Protein AF-A0A5K1B3V1-F1 (afdb_monomer_lite)

Organism: NCBI:txid210225

Radius of gyration: 14.33 Å; chains: 1; bounding box: 33×23×40 Å

Sequence (100 aa):
KLVEAGKDIESVYWELVIKDIQDACELFYPIYDQTNAADGYVSVEVSPKLAHETDGTVEAAKWLHKLVDRRNVYIKIPATADCIPSIKEVISLGISVNVT

Structure (mmCIF, N/CA/C/O backbone):
data_AF-A0A5K1B3V1-F1
#
_entry.id   AF-A0A5K1B3V1-F1
#
loop_
_atom_site.group_PDB
_atom_site.id
_atom_site.type_symbol
_atom_site.label_atom_id
_atom_site.label_alt_id
_atom_site.label_comp_id
_atom_site.label_asym_id
_atom_site.label_entity_id
_atom_site.label_seq_id
_atom_site.pdbx_PDB_ins_code
_atom_site.Cartn_x
_atom_site.Cartn_y
_atom_site.Cartn_z
_atom_site.occupancy
_atom_site.B_iso_or_equiv
_atom_site.auth_seq_id
_atom_site.auth_comp_id
_atom_site.auth_asym_id
_atom_site.auth_atom_id
_atom_site.pdbx_PDB_model_num
ATOM 1 N N . LYS A 1 1 ? -4.277 2.942 26.394 1.00 55.59 1 LYS A N 1
ATOM 2 C CA . LYS A 1 1 ? -3.051 3.465 25.739 1.00 55.59 1 LYS A CA 1
ATOM 3 C C . LYS A 1 1 ? -2.212 2.281 25.275 1.00 55.59 1 LYS A C 1
ATOM 5 O O . LYS A 1 1 ? -2.060 1.354 26.054 1.00 55.59 1 LYS A O 1
ATOM 10 N N . LEU A 1 2 ? -1.679 2.286 24.049 1.00 59.84 2 LEU A N 1
ATOM 11 C CA . LEU A 1 2 ? -0.940 1.133 23.495 1.00 59.84 2 LEU A CA 1
ATOM 12 C C . LEU A 1 2 ? 0.339 0.785 24.284 1.00 59.84 2 LEU A C 1
ATOM 14 O O . LEU A 1 2 ? 0.679 -0.384 24.412 1.00 59.84 2 LEU A O 1
ATOM 18 N N . VAL A 1 3 ? 0.974 1.781 24.910 1.00 59.59 3 VAL A N 1
ATOM 19 C CA . VAL A 1 3 ? 2.164 1.616 25.772 1.00 59.59 3 VAL A CA 1
ATOM 20 C C . VAL A 1 3 ? 1.879 0.797 27.045 1.00 59.59 3 VAL A C 1
ATOM 22 O O . VAL A 1 3 ? 2.778 0.174 27.593 1.00 59.59 3 VAL A O 1
ATOM 25 N N . GLU A 1 4 ? 0.629 0.749 27.512 1.00 65.94 4 GLU A N 1
ATOM 26 C CA . GLU A 1 4 ? 0.248 0.043 28.749 1.00 65.94 4 GLU A CA 1
ATOM 27 C C . GLU A 1 4 ? -0.073 -1.447 28.513 1.00 65.94 4 GLU A C 1
ATOM 29 O O . GLU A 1 4 ? -0.289 -2.186 29.468 1.00 65.94 4 GLU A O 1
ATOM 34 N N . ALA A 1 5 ? -0.099 -1.903 27.254 1.00 68.81 5 ALA A N 1
ATOM 35 C CA . ALA A 1 5 ? -0.575 -3.238 26.877 1.00 68.81 5 ALA A CA 1
ATOM 36 C C . ALA A 1 5 ? 0.520 -4.323 26.807 1.00 68.81 5 ALA A C 1
ATOM 38 O O . ALA A 1 5 ? 0.215 -5.458 26.450 1.00 68.81 5 ALA A O 1
ATOM 39 N N . GLY A 1 6 ? 1.785 -3.998 27.103 1.00 76.38 6 GLY A N 1
ATOM 40 C CA . GLY A 1 6 ? 2.898 -4.962 27.069 1.00 76.38 6 GLY A CA 1
ATOM 41 C C . GLY A 1 6 ? 3.249 -5.507 25.676 1.00 76.38 6 GLY A C 1
ATOM 42 O O . GLY A 1 6 ? 3.956 -6.507 25.580 1.00 76.38 6 GLY A O 1
ATOM 43 N N . LYS A 1 7 ? 2.753 -4.876 24.605 1.00 80.81 7 LYS A N 1
ATOM 44 C CA . LYS A 1 7 ? 3.082 -5.218 23.213 1.00 80.81 7 LYS A CA 1
ATOM 45 C C . LYS A 1 7 ? 4.484 -4.729 22.850 1.00 80.81 7 LYS A C 1
ATOM 47 O O . LYS A 1 7 ? 4.955 -3.731 23.399 1.00 80.81 7 LYS A O 1
ATOM 52 N N . ASP A 1 8 ? 5.137 -5.412 21.913 1.00 88.12 8 ASP A N 1
ATOM 53 C CA . ASP A 1 8 ? 6.399 -4.938 21.351 1.00 88.12 8 ASP A CA 1
ATOM 54 C C . ASP A 1 8 ? 6.190 -3.671 20.495 1.00 88.12 8 ASP A C 1
ATOM 56 O O . ASP A 1 8 ? 5.082 -3.359 20.049 1.00 88.12 8 ASP A O 1
ATOM 60 N N . ILE A 1 9 ? 7.274 -2.919 20.295 1.00 90.25 9 ILE A N 1
ATOM 61 C CA . ILE A 1 9 ? 7.249 -1.607 19.633 1.00 90.25 9 ILE A CA 1
ATOM 62 C C . ILE A 1 9 ? 6.758 -1.712 18.185 1.00 90.25 9 ILE A C 1
ATOM 64 O O . ILE A 1 9 ? 6.036 -0.827 17.727 1.00 90.25 9 ILE A O 1
ATOM 68 N N . GLU A 1 10 ? 7.137 -2.769 17.466 1.00 88.25 10 GLU A N 1
ATOM 69 C CA . GLU A 1 10 ? 6.790 -2.938 16.055 1.00 88.25 10 GLU A CA 1
ATOM 70 C C . GLU A 1 10 ? 5.300 -3.245 15.892 1.00 88.25 10 GLU A C 1
ATOM 72 O O . GLU A 1 10 ? 4.633 -2.625 15.063 1.00 88.25 10 GLU A O 1
ATOM 77 N N . SER A 1 11 ? 4.744 -4.097 16.754 1.00 88.25 11 SER A N 1
ATOM 78 C CA . SER A 1 11 ? 3.300 -4.343 16.803 1.00 88.25 11 SER A CA 1
ATOM 79 C C . SER A 1 11 ? 2.508 -3.062 17.087 1.00 88.25 11 SER A C 1
ATOM 81 O O . SER A 1 11 ? 1.516 -2.783 16.416 1.00 88.25 11 SER A O 1
ATOM 83 N N . VAL A 1 12 ? 2.955 -2.244 18.049 1.00 91.56 12 VAL A N 1
ATOM 84 C CA . VAL A 1 12 ? 2.300 -0.959 18.365 1.00 91.56 12 VAL A CA 1
ATOM 85 C C . VAL A 1 12 ? 2.386 0.019 17.194 1.00 91.56 12 VAL A C 1
ATOM 87 O O . VAL A 1 12 ? 1.405 0.700 16.897 1.00 91.56 12 VAL A O 1
ATOM 90 N N . TYR A 1 13 ? 3.538 0.086 16.525 1.00 92.19 13 TYR A N 1
ATOM 91 C CA . TYR A 1 13 ? 3.722 0.914 15.337 1.00 92.19 13 TYR A CA 1
ATOM 92 C C . TYR A 1 13 ? 2.740 0.523 14.230 1.00 92.19 13 TYR A C 1
ATOM 94 O O . TYR A 1 13 ? 2.018 1.384 13.730 1.00 92.19 13 TYR A O 1
ATOM 102 N N . TRP A 1 14 ? 2.657 -0.766 13.889 1.00 92.88 14 TRP A N 1
ATOM 103 C CA . TRP A 1 14 ? 1.761 -1.225 12.830 1.00 92.88 14 TRP A CA 1
ATOM 104 C C . TRP A 1 14 ? 0.289 -1.046 13.188 1.00 92.88 14 TRP A C 1
ATOM 106 O O . TRP A 1 14 ? -0.486 -0.640 12.330 1.00 92.88 14 TRP A O 1
ATOM 116 N N . GLU A 1 15 ? -0.110 -1.260 14.443 1.00 93.19 15 GLU A N 1
ATOM 117 C CA . GLU A 1 15 ? -1.486 -0.979 14.873 1.00 93.19 15 GLU A CA 1
ATOM 118 C C . GLU A 1 15 ? -1.870 0.490 14.667 1.00 93.19 15 GLU A C 1
ATOM 120 O O . GLU A 1 15 ? -2.973 0.770 14.198 1.00 93.19 15 GLU A O 1
ATOM 125 N N . LEU A 1 16 ? -0.961 1.422 14.971 1.00 95.44 16 LEU A N 1
ATOM 126 C CA . LEU A 1 16 ? -1.184 2.850 14.744 1.00 95.44 16 LEU A CA 1
ATOM 127 C C . LEU A 1 16 ?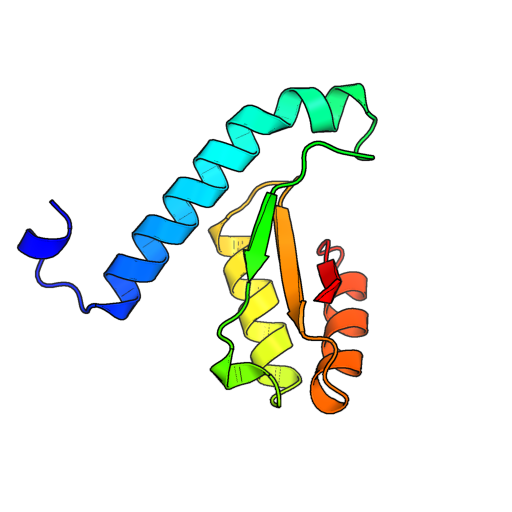 -1.246 3.186 13.254 1.00 95.44 16 LEU A C 1
ATOM 129 O O . LEU A 1 16 ? -2.214 3.793 12.809 1.00 95.44 16 LEU A O 1
ATOM 133 N N . VAL A 1 17 ? -0.255 2.742 12.477 1.00 96.75 17 VAL A N 1
ATOM 134 C CA . VAL A 1 17 ? -0.199 3.015 11.034 1.00 96.75 17 VAL A CA 1
ATOM 135 C C . VAL A 1 17 ? -1.440 2.480 10.329 1.00 96.75 17 VAL A C 1
ATOM 137 O O . VAL A 1 17 ? -2.059 3.197 9.551 1.00 96.75 17 VAL A O 1
ATOM 140 N N . ILE A 1 18 ? -1.847 1.243 10.612 1.00 97.56 18 ILE A N 1
ATOM 141 C CA . ILE A 1 18 ? -3.022 0.644 9.971 1.00 97.56 18 ILE A CA 1
ATOM 142 C C . ILE A 1 18 ? -4.294 1.401 10.343 1.00 97.56 18 ILE A C 1
ATOM 144 O O . ILE A 1 18 ? -5.102 1.678 9.459 1.00 97.56 18 ILE A O 1
ATOM 148 N N . LYS A 1 19 ? -4.460 1.769 11.621 1.00 97.94 19 LYS A N 1
ATOM 149 C CA . LYS A 1 19 ? -5.603 2.565 12.084 1.00 97.94 19 LYS A CA 1
ATOM 150 C C . LYS A 1 19 ? -5.687 3.896 11.332 1.00 97.94 19 LYS A C 1
ATOM 152 O O . LYS A 1 19 ? -6.753 4.226 10.819 1.00 97.94 19 LYS A O 1
ATOM 157 N N . ASP A 1 20 ? -4.572 4.614 11.223 1.00 98.62 20 ASP A N 1
ATOM 158 C CA . ASP A 1 20 ? -4.515 5.914 10.549 1.00 98.62 20 ASP A CA 1
ATOM 159 C C . ASP A 1 20 ? -4.825 5.787 9.051 1.00 98.62 20 ASP A C 1
ATOM 161 O O . ASP A 1 20 ? -5.586 6.580 8.497 1.00 98.62 20 ASP A O 1
ATOM 165 N N . ILE A 1 21 ? -4.288 4.756 8.393 1.00 98.69 21 ILE A N 1
ATOM 166 C CA . ILE A 1 21 ? -4.543 4.496 6.972 1.00 98.69 21 ILE A CA 1
ATOM 167 C C . ILE A 1 21 ? -6.004 4.103 6.741 1.00 98.69 21 ILE A C 1
ATOM 169 O O . ILE A 1 21 ? -6.611 4.582 5.789 1.00 98.69 21 ILE A O 1
ATOM 173 N N . GLN A 1 22 ? -6.597 3.279 7.607 1.00 98.75 22 GLN A N 1
ATOM 174 C CA . GLN A 1 22 ? -8.015 2.920 7.520 1.00 98.75 22 GLN A CA 1
ATOM 175 C C . GLN A 1 22 ? -8.926 4.138 7.681 1.00 98.75 22 GLN A C 1
ATOM 177 O O . GLN A 1 22 ? -9.853 4.307 6.887 1.00 98.75 22 GLN A O 1
ATOM 182 N N . ASP A 1 23 ? -8.651 4.990 8.670 1.00 98.81 23 ASP A N 1
ATOM 183 C CA . ASP A 1 23 ? -9.430 6.203 8.922 1.00 98.81 23 ASP A CA 1
ATOM 184 C C . ASP A 1 23 ? -9.288 7.207 7.766 1.00 98.81 23 ASP A C 1
ATOM 186 O O . ASP A 1 23 ? -10.272 7.806 7.330 1.00 98.81 23 ASP A O 1
A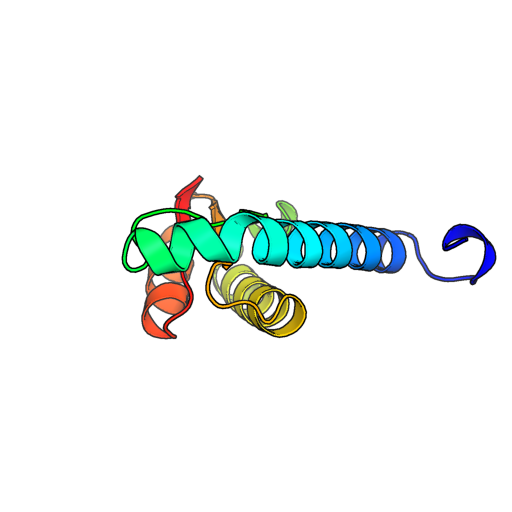TOM 190 N N . ALA A 1 24 ? -8.081 7.359 7.215 1.00 98.81 24 ALA A N 1
ATOM 191 C CA . ALA A 1 24 ? -7.846 8.202 6.049 1.00 98.81 24 ALA A CA 1
ATOM 192 C C . ALA A 1 24 ? -8.532 7.640 4.793 1.00 98.81 24 ALA A C 1
ATOM 194 O O . ALA A 1 24 ? -9.171 8.392 4.060 1.00 98.81 24 ALA A O 1
ATOM 195 N N . CYS A 1 25 ? -8.453 6.327 4.551 1.00 98.81 25 CYS A N 1
ATOM 196 C CA . CYS A 1 25 ? -9.159 5.680 3.446 1.00 98.81 25 CYS A CA 1
ATOM 197 C C . CYS A 1 25 ? -10.666 5.941 3.526 1.00 98.81 25 CYS A C 1
ATOM 199 O O . CYS A 1 25 ? -11.265 6.275 2.509 1.00 98.81 25 CYS A O 1
ATOM 201 N N . GLU A 1 26 ? -11.266 5.845 4.716 1.00 98.75 26 GLU A N 1
ATOM 202 C CA . GLU A 1 26 ? -12.682 6.165 4.928 1.00 98.75 26 GLU A CA 1
ATOM 203 C C . GLU A 1 26 ? -12.982 7.634 4.593 1.00 98.75 26 GLU A C 1
ATOM 205 O O . GLU A 1 26 ? -13.919 7.932 3.854 1.00 98.75 26 GLU A O 1
ATOM 210 N N . LEU A 1 27 ? -12.141 8.559 5.068 1.00 98.75 27 LEU A N 1
ATOM 211 C CA . LEU A 1 27 ? -12.298 9.991 4.813 1.00 98.75 27 LEU A CA 1
ATOM 212 C C . LEU A 1 27 ? -12.236 10.341 3.316 1.00 98.75 27 LEU A C 1
ATOM 214 O O . LEU A 1 27 ? -12.981 11.206 2.855 1.00 98.75 27 LEU A O 1
ATOM 218 N N . PHE A 1 28 ? -11.355 9.682 2.558 1.00 98.75 28 PHE A N 1
ATOM 219 C CA . PHE A 1 28 ? -11.161 9.927 1.126 1.00 98.75 28 PHE A CA 1
ATOM 220 C C . PHE A 1 28 ? -12.057 9.074 0.216 1.00 98.75 28 PHE A C 1
ATOM 222 O O . PHE A 1 28 ? -12.123 9.332 -0.989 1.00 98.75 28 PHE A O 1
ATOM 229 N N . TYR A 1 29 ? -12.801 8.111 0.768 1.00 98.50 29 TYR A N 1
ATOM 230 C CA . TYR A 1 29 ? -13.671 7.218 0.001 1.00 98.50 29 TYR A CA 1
ATOM 231 C C . TYR A 1 29 ? -14.712 7.952 -0.873 1.00 98.50 29 TYR A C 1
ATOM 233 O O . TYR A 1 29 ? -14.898 7.558 -2.025 1.00 98.50 29 TYR A O 1
ATOM 241 N N . PRO A 1 30 ? -15.334 9.072 -0.436 1.00 98.69 30 PRO A N 1
ATOM 242 C CA . PRO A 1 30 ? -16.238 9.833 -1.300 1.00 98.69 30 PRO A CA 1
ATOM 243 C C . PRO A 1 30 ? -15.567 10.375 -2.569 1.00 98.69 30 PRO A C 1
ATOM 245 O O . PRO A 1 30 ? -16.200 10.409 -3.622 1.00 98.69 30 PRO A O 1
ATOM 248 N N . ILE A 1 31 ? -14.294 10.781 -2.493 1.00 98.75 31 ILE A N 1
ATOM 249 C CA . ILE A 1 31 ? -13.531 11.248 -3.662 1.00 98.75 31 ILE A CA 1
ATOM 250 C C . ILE A 1 31 ? -13.222 10.062 -4.578 1.00 98.75 31 ILE A C 1
ATOM 252 O O . ILE A 1 31 ? -13.380 10.175 -5.794 1.00 98.75 31 ILE A O 1
ATOM 256 N N . TYR A 1 32 ? -12.855 8.916 -4.004 1.00 98.69 32 TYR A N 1
ATOM 257 C CA . TYR A 1 32 ? -12.636 7.685 -4.759 1.00 98.69 32 TYR A CA 1
ATOM 258 C C . TYR A 1 32 ? -13.871 7.279 -5.569 1.00 98.69 32 TYR A C 1
ATOM 260 O O . TYR A 1 32 ? -13.764 7.045 -6.772 1.00 98.69 32 TYR A O 1
ATOM 268 N N . ASP A 1 33 ? -15.058 7.296 -4.961 1.00 98.25 33 ASP A N 1
ATOM 269 C CA . ASP A 1 33 ? -16.303 6.972 -5.663 1.00 98.25 33 ASP A CA 1
ATOM 270 C C . ASP A 1 33 ? -16.676 8.034 -6.716 1.00 98.25 33 ASP A C 1
ATOM 272 O O . ASP A 1 33 ? -16.977 7.695 -7.860 1.00 98.25 33 ASP A O 1
ATOM 276 N N . GLN A 1 34 ? -16.618 9.329 -6.376 1.00 98.56 34 GLN A N 1
ATOM 277 C CA . GLN A 1 34 ? -17.003 10.422 -7.290 1.00 98.56 34 GLN A CA 1
ATOM 278 C C . GLN A 1 34 ? -16.105 10.526 -8.524 1.00 98.56 34 GLN A C 1
ATOM 280 O O . GLN A 1 34 ? -16.554 10.951 -9.589 1.00 98.56 34 GLN A O 1
ATOM 285 N N . THR A 1 35 ? -14.836 10.149 -8.382 1.00 98.50 35 THR A N 1
ATOM 286 C CA . THR A 1 35 ? -13.850 10.201 -9.464 1.00 98.50 35 THR A CA 1
ATOM 287 C C . THR A 1 35 ? -13.747 8.889 -10.240 1.00 98.50 35 THR A C 1
ATOM 289 O O . THR A 1 35 ? -12.877 8.769 -11.099 1.00 98.50 35 THR A O 1
ATOM 292 N N . ASN A 1 36 ? -14.625 7.911 -9.976 1.00 97.81 36 ASN A N 1
ATOM 293 C CA . ASN A 1 36 ? -14.543 6.559 -10.536 1.00 97.81 36 ASN A CA 1
ATOM 294 C C . ASN A 1 36 ? -13.146 5.940 -10.348 1.00 97.81 36 ASN A C 1
ATOM 296 O O . ASN A 1 36 ? -12.540 5.447 -11.299 1.00 97.81 36 ASN A O 1
ATOM 300 N N . ALA A 1 37 ? -12.642 5.984 -9.113 1.00 97.81 37 ALA A N 1
ATOM 301 C CA . ALA A 1 37 ? -11.344 5.458 -8.698 1.00 97.81 37 ALA A CA 1
ATOM 302 C C . ALA A 1 37 ? -10.122 6.124 -9.363 1.00 97.81 37 ALA A C 1
ATOM 304 O O . ALA A 1 37 ? -9.050 5.516 -9.409 1.00 97.81 37 ALA A O 1
ATOM 305 N N . ALA A 1 38 ? -10.253 7.356 -9.870 1.00 98.00 38 ALA A N 1
ATOM 306 C CA . ALA A 1 38 ? -9.114 8.122 -10.380 1.00 98.00 38 ALA A CA 1
ATOM 307 C C . ALA A 1 38 ? -8.312 8.817 -9.261 1.00 98.00 38 ALA A C 1
ATOM 309 O O . ALA A 1 38 ? -7.105 8.993 -9.406 1.00 98.00 38 ALA A O 1
ATOM 310 N N . ASP A 1 39 ? -8.960 9.182 -8.151 1.00 98.38 39 ASP A N 1
ATOM 311 C CA . ASP A 1 39 ? -8.346 9.837 -6.986 1.00 98.38 39 ASP A CA 1
ATOM 312 C C . ASP A 1 39 ? -8.923 9.264 -5.670 1.00 98.38 39 ASP A C 1
ATOM 314 O O . ASP A 1 39 ? -9.618 8.252 -5.683 1.00 98.38 39 ASP A O 1
ATOM 318 N N . GLY A 1 40 ? -8.626 9.872 -4.520 1.00 98.44 40 GLY A N 1
ATOM 319 C CA . GLY A 1 40 ? -9.146 9.475 -3.210 1.00 98.44 40 GLY A CA 1
ATOM 320 C C . GLY A 1 40 ? -8.413 8.287 -2.589 1.00 98.44 40 GLY A C 1
ATOM 321 O O . GLY A 1 40 ? -8.975 7.602 -1.735 1.00 98.44 40 GLY A O 1
ATOM 322 N N . TYR A 1 41 ? -7.177 8.027 -3.019 1.00 98.75 41 TYR A N 1
ATOM 323 C CA . TYR A 1 41 ? -6.355 6.955 -2.469 1.00 98.75 41 TYR A CA 1
ATOM 324 C C . TYR A 1 41 ? -5.503 7.407 -1.285 1.00 98.75 41 TYR A C 1
ATOM 326 O O . TYR A 1 41 ? -5.075 8.556 -1.200 1.00 98.75 41 TYR A O 1
ATOM 334 N N . VAL A 1 42 ? -5.152 6.450 -0.428 1.00 98.81 42 VAL A N 1
ATOM 335 C CA . VAL A 1 42 ? -4.180 6.627 0.657 1.00 98.81 42 VAL A CA 1
ATOM 336 C C . VAL A 1 42 ? -3.091 5.572 0.524 1.00 98.81 42 VAL A C 1
ATOM 338 O O . VAL A 1 42 ? -3.377 4.407 0.273 1.00 98.81 42 VAL A O 1
ATOM 341 N N . SER A 1 43 ? -1.825 5.971 0.656 1.00 98.69 43 SER A N 1
ATOM 342 C CA . SER A 1 43 ? -0.687 5.055 0.511 1.00 98.69 43 SER A CA 1
ATOM 343 C C . SER A 1 43 ? -0.111 4.637 1.860 1.00 98.69 43 SER A C 1
ATOM 345 O O . SER A 1 43 ? 0.120 5.489 2.714 1.00 98.69 43 SER A O 1
ATOM 347 N N . VAL A 1 44 ? 0.221 3.355 2.000 1.00 98.44 44 VAL A N 1
ATOM 348 C CA . VAL A 1 44 ? 1.043 2.815 3.093 1.00 98.44 44 VAL A CA 1
ATOM 349 C C . VAL A 1 44 ? 2.246 2.089 2.507 1.00 98.44 44 VAL A C 1
ATOM 351 O O . VAL A 1 44 ? 2.111 1.361 1.528 1.00 98.44 44 VAL A O 1
ATOM 354 N N . GLU A 1 45 ? 3.433 2.313 3.060 1.00 97.69 45 GLU A N 1
ATOM 355 C CA . GLU A 1 45 ? 4.682 1.763 2.527 1.00 97.69 45 GLU A CA 1
ATOM 356 C C . GLU A 1 45 ? 5.061 0.447 3.201 1.00 97.69 45 GLU A C 1
ATOM 358 O O . GLU A 1 45 ? 4.860 0.270 4.405 1.00 97.69 45 GLU A O 1
ATOM 363 N N . VAL A 1 46 ? 5.623 -0.476 2.417 1.00 97.25 46 VAL A N 1
ATOM 364 C CA . VAL A 1 46 ? 6.304 -1.654 2.968 1.00 97.25 46 VAL A CA 1
ATOM 365 C C . VAL A 1 46 ? 7.510 -1.226 3.812 1.00 97.25 46 VAL A C 1
ATOM 367 O O . VAL A 1 46 ? 8.015 -0.111 3.700 1.00 97.25 46 VAL A O 1
ATOM 370 N N . SER A 1 47 ? 8.012 -2.121 4.664 1.00 95.25 47 SER A N 1
ATOM 371 C CA . SER A 1 47 ? 9.222 -1.825 5.436 1.00 95.25 47 SER A CA 1
ATOM 372 C C . SER A 1 47 ? 10.402 -1.520 4.499 1.00 95.25 47 SER A C 1
ATOM 374 O O . SER A 1 47 ? 10.702 -2.342 3.631 1.00 95.25 47 SER A O 1
ATOM 376 N N . PRO A 1 48 ? 11.148 -0.416 4.700 1.00 93.81 48 PRO A N 1
ATOM 377 C CA . PRO A 1 48 ? 12.296 -0.073 3.856 1.00 93.81 48 PRO A CA 1
ATOM 378 C C . PRO A 1 48 ? 13.431 -1.103 3.941 1.00 93.81 48 PRO A C 1
ATOM 380 O O . PRO A 1 48 ? 14.291 -1.151 3.067 1.00 93.81 48 PRO A O 1
ATOM 383 N N . LYS A 1 49 ? 13.427 -1.971 4.963 1.00 95.38 49 LYS A N 1
ATOM 384 C CA . LYS A 1 49 ? 14.364 -3.099 5.066 1.00 95.38 49 LYS A CA 1
ATOM 385 C C . LYS A 1 49 ? 14.218 -4.093 3.906 1.00 95.38 49 LYS A C 1
ATOM 387 O O . LYS A 1 49 ? 15.174 -4.789 3.604 1.00 95.38 49 LYS A O 1
ATOM 392 N N . LEU A 1 50 ? 13.052 -4.123 3.256 1.00 95.31 50 LEU A N 1
ATOM 393 C CA . LEU A 1 50 ? 12.737 -5.015 2.140 1.00 95.31 50 LEU A CA 1
ATOM 394 C C . LEU A 1 50 ? 13.074 -4.415 0.770 1.00 95.31 50 LEU A C 1
ATOM 396 O O . LEU A 1 50 ? 12.812 -5.051 -0.243 1.00 95.31 50 LEU A O 1
ATOM 400 N N . ALA A 1 51 ? 13.681 -3.223 0.708 1.00 92.88 51 ALA A N 1
ATOM 401 C CA . ALA A 1 51 ? 13.973 -2.522 -0.548 1.00 92.88 51 ALA A CA 1
ATOM 402 C C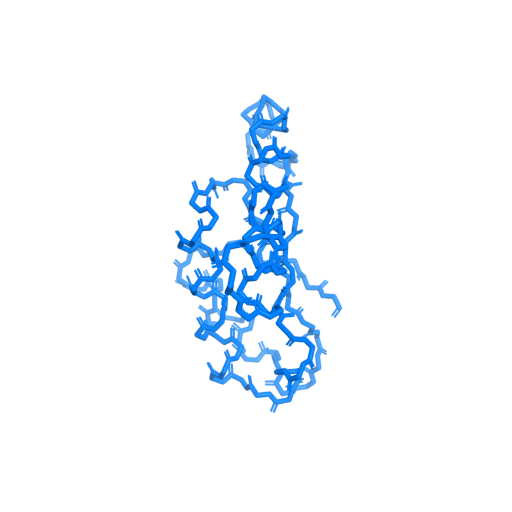 . ALA A 1 51 ? 14.917 -3.279 -1.508 1.00 92.88 51 ALA A C 1
ATOM 404 O O . ALA A 1 51 ? 15.138 -2.826 -2.626 1.00 92.88 51 ALA A O 1
ATOM 405 N N . HIS A 1 52 ? 15.475 -4.413 -1.086 1.00 93.00 52 HIS A N 1
ATOM 406 C CA . HIS A 1 52 ? 16.317 -5.296 -1.896 1.00 93.00 52 HIS A CA 1
ATOM 407 C C . HIS A 1 52 ? 15.822 -6.752 -1.892 1.00 93.00 52 HIS A C 1
ATOM 409 O O . HIS A 1 52 ? 16.543 -7.663 -2.287 1.00 93.00 52 HIS A O 1
ATOM 415 N N . GLU A 1 53 ? 14.594 -6.985 -1.424 1.00 95.62 53 GLU A N 1
ATOM 416 C CA . GLU A 1 53 ? 14.008 -8.312 -1.256 1.00 95.62 53 GLU A CA 1
ATOM 417 C C . GLU A 1 53 ? 12.684 -8.394 -2.021 1.00 95.62 53 GLU A C 1
ATOM 419 O O . GLU A 1 53 ? 11.635 -7.986 -1.518 1.00 95.62 53 GLU A O 1
ATOM 424 N N . THR A 1 54 ? 12.721 -8.932 -3.245 1.00 95.75 54 THR A N 1
ATOM 425 C CA . THR A 1 54 ? 11.541 -9.050 -4.117 1.00 95.75 54 THR A CA 1
ATOM 426 C C . THR A 1 54 ? 10.410 -9.827 -3.440 1.00 95.75 54 THR A C 1
ATOM 428 O O . THR A 1 54 ? 9.327 -9.279 -3.246 1.00 95.75 54 THR A O 1
ATOM 431 N N . ASP A 1 55 ? 10.666 -11.076 -3.039 1.00 97.62 55 ASP A N 1
ATOM 432 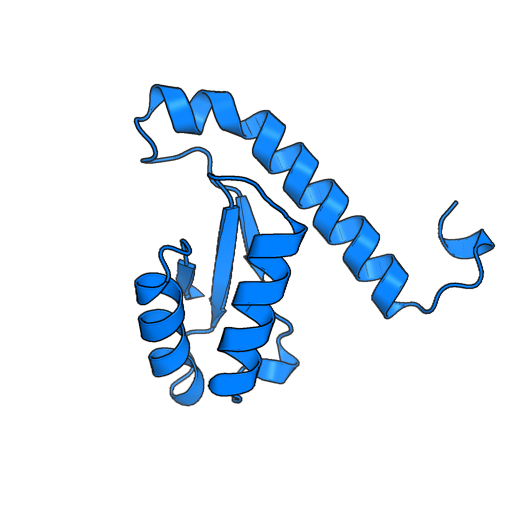C CA . ASP A 1 55 ? 9.639 -11.961 -2.474 1.00 97.62 55 ASP A CA 1
ATOM 433 C C . ASP A 1 55 ? 9.130 -11.431 -1.128 1.00 97.62 55 ASP A C 1
ATOM 435 O O . ASP A 1 55 ? 7.927 -11.414 -0.866 1.00 97.62 55 ASP A O 1
ATOM 439 N N . GLY A 1 56 ? 10.042 -10.910 -0.297 1.00 97.88 56 GLY A N 1
ATOM 440 C CA . GLY A 1 56 ? 9.692 -10.271 0.971 1.00 97.88 56 GLY A CA 1
ATOM 441 C C . GLY A 1 56 ? 8.784 -9.057 0.771 1.00 97.88 56 GLY A C 1
ATOM 442 O O . GLY A 1 56 ? 7.801 -8.892 1.493 1.00 97.88 56 GLY A O 1
ATOM 443 N N . THR A 1 57 ? 9.054 -8.243 -0.253 1.00 98.31 57 THR A N 1
ATOM 444 C CA . THR A 1 57 ? 8.208 -7.101 -0.624 1.00 98.31 57 THR A CA 1
ATOM 445 C C . THR A 1 57 ? 6.824 -7.544 -1.093 1.00 98.31 57 THR A C 1
ATOM 447 O O . THR A 1 57 ? 5.830 -6.943 -0.685 1.00 98.31 57 THR A O 1
ATOM 450 N N . VAL A 1 58 ? 6.730 -8.602 -1.906 1.00 98.56 58 VAL A N 1
ATOM 451 C CA . VAL A 1 58 ? 5.441 -9.148 -2.359 1.00 98.56 58 VAL A CA 1
ATOM 452 C C . VAL A 1 58 ? 4.599 -9.615 -1.169 1.00 98.56 58 VAL A C 1
ATOM 454 O O . VAL A 1 58 ? 3.423 -9.259 -1.067 1.00 98.56 58 VAL A O 1
ATOM 457 N N . GLU A 1 59 ? 5.184 -10.380 -0.247 1.00 98.62 59 GLU A N 1
ATOM 458 C CA . GLU A 1 59 ? 4.461 -10.880 0.926 1.00 98.62 59 GLU A CA 1
ATOM 459 C C . GLU A 1 59 ? 4.061 -9.750 1.881 1.00 98.62 59 GLU A C 1
ATOM 461 O O . GLU A 1 59 ? 2.922 -9.717 2.355 1.00 98.62 59 GLU A O 1
ATOM 466 N N . ALA A 1 60 ? 4.939 -8.765 2.096 1.00 97.94 60 ALA A N 1
ATOM 467 C CA . ALA A 1 60 ? 4.614 -7.576 2.879 1.00 97.94 60 ALA A CA 1
ATOM 468 C C . ALA A 1 60 ? 3.472 -6.767 2.246 1.00 97.94 60 ALA A C 1
ATOM 470 O O . ALA A 1 60 ? 2.572 -6.317 2.956 1.00 97.94 60 ALA A O 1
ATOM 471 N N . ALA A 1 61 ? 3.458 -6.625 0.917 1.00 98.50 61 ALA A N 1
ATOM 472 C CA . ALA A 1 61 ? 2.395 -5.932 0.199 1.00 98.50 61 ALA A CA 1
ATOM 473 C C . ALA A 1 61 ? 1.044 -6.650 0.324 1.00 98.50 61 ALA A C 1
ATOM 475 O O . ALA A 1 61 ? 0.033 -6.013 0.626 1.00 98.50 61 ALA A O 1
ATOM 476 N N . LYS A 1 62 ? 1.023 -7.981 0.163 1.00 98.69 62 LYS A N 1
ATOM 477 C CA . LYS A 1 62 ? -0.177 -8.809 0.383 1.00 98.69 62 LYS A CA 1
ATOM 478 C C . LYS A 1 62 ? -0.686 -8.673 1.818 1.00 98.69 62 LYS A C 1
ATOM 480 O O . LYS A 1 62 ? -1.889 -8.510 2.032 1.00 98.69 62 LYS A O 1
ATOM 485 N N . TRP A 1 63 ? 0.222 -8.733 2.792 1.00 98.19 63 TRP A N 1
ATOM 486 C CA . TRP A 1 63 ? -0.106 -8.609 4.209 1.00 98.19 63 TRP A CA 1
ATOM 487 C C . TRP A 1 63 ? -0.704 -7.236 4.538 1.00 98.19 63 TR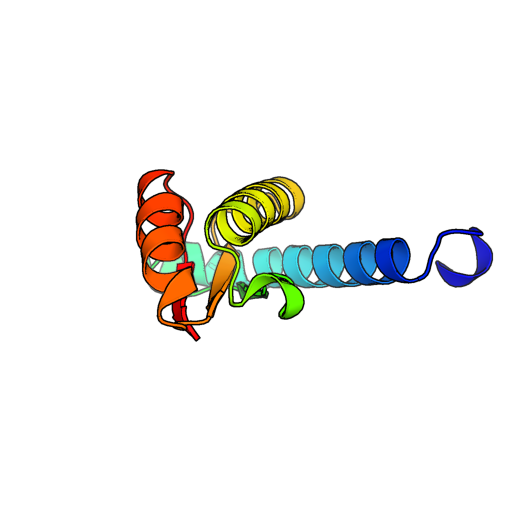P A C 1
ATOM 489 O O . TRP A 1 63 ? -1.791 -7.183 5.114 1.00 98.19 63 TRP A O 1
ATOM 499 N N . LEU A 1 64 ? -0.063 -6.142 4.109 1.00 98.12 64 LEU A N 1
ATOM 500 C CA . LEU A 1 64 ? -0.562 -4.782 4.330 1.00 98.12 64 LEU A CA 1
ATOM 501 C C . LEU A 1 64 ? -1.915 -4.552 3.665 1.00 98.12 64 LEU A C 1
ATOM 503 O O . LEU A 1 64 ? -2.833 -4.056 4.312 1.00 98.12 64 LEU A O 1
ATOM 507 N N . HIS A 1 65 ? -2.066 -4.948 2.399 1.00 98.62 65 HIS A N 1
ATOM 508 C CA . HIS A 1 65 ? -3.328 -4.785 1.679 1.00 98.62 65 HIS A CA 1
ATOM 509 C C . HIS A 1 65 ? -4.475 -5.507 2.397 1.00 98.62 65 HIS A C 1
ATOM 511 O O . HIS A 1 65 ? -5.544 -4.931 2.602 1.00 98.62 65 HIS A O 1
ATOM 517 N N . LYS A 1 66 ? -4.230 -6.744 2.852 1.00 98.31 66 LYS A N 1
ATOM 518 C CA . LYS A 1 66 ? -5.201 -7.525 3.626 1.00 98.31 66 LYS A CA 1
ATOM 519 C C . LYS A 1 66 ? -5.527 -6.889 4.977 1.00 98.31 66 LYS A C 1
ATOM 521 O O . LYS A 1 66 ? -6.667 -6.973 5.414 1.00 98.31 66 LYS A O 1
ATOM 526 N N . LEU A 1 67 ? -4.537 -6.323 5.664 1.00 97.81 67 LEU A N 1
ATOM 527 C CA . LEU A 1 67 ? -4.723 -5.766 7.001 1.00 97.81 67 LEU A CA 1
ATOM 528 C C . LEU A 1 67 ? -5.434 -4.406 6.967 1.00 97.81 67 LEU A C 1
ATOM 530 O O . LEU A 1 67 ? -6.260 -4.130 7.835 1.00 97.81 67 LEU A O 1
ATOM 534 N N . VAL A 1 68 ? -5.147 -3.578 5.957 1.00 98.38 68 VAL A N 1
ATOM 535 C CA . VAL A 1 68 ? -5.856 -2.311 5.736 1.00 98.38 68 VAL A CA 1
ATOM 536 C C . VAL A 1 68 ? -7.296 -2.567 5.294 1.00 98.38 68 VAL A C 1
ATOM 538 O O . VAL A 1 68 ? -8.201 -1.934 5.834 1.00 98.38 68 VAL A O 1
ATOM 541 N N . ASP A 1 69 ? -7.518 -3.501 4.364 1.00 98.25 69 ASP A N 1
ATOM 542 C CA . ASP A 1 69 ? -8.850 -3.914 3.893 1.00 98.25 69 ASP A CA 1
ATOM 543 C C . ASP A 1 69 ? -9.717 -2.738 3.397 1.00 98.25 69 ASP A C 1
ATOM 545 O O . ASP A 1 69 ? -10.851 -2.518 3.830 1.00 98.25 69 ASP A O 1
ATOM 549 N N . ARG A 1 70 ? -9.155 -1.906 2.511 1.00 98.44 70 ARG A N 1
ATOM 550 C CA . ARG A 1 70 ? -9.850 -0.770 1.880 1.00 98.44 70 ARG A CA 1
ATOM 551 C C . ARG A 1 70 ? -9.541 -0.720 0.391 1.00 98.44 70 ARG A C 1
ATOM 553 O O . ARG A 1 70 ? -8.396 -0.875 -0.012 1.00 98.44 70 ARG A O 1
ATOM 560 N N . ARG A 1 71 ? -10.559 -0.459 -0.434 1.00 98.00 71 ARG A N 1
ATOM 561 C CA . ARG A 1 71 ? -10.438 -0.469 -1.907 1.00 98.00 71 ARG A CA 1
ATOM 562 C C . ARG A 1 71 ? -9.581 0.668 -2.467 1.00 98.00 71 ARG A C 1
ATOM 564 O O . ARG A 1 71 ? -9.050 0.545 -3.565 1.00 98.00 71 ARG A O 1
ATOM 571 N N . ASN A 1 72 ? -9.461 1.759 -1.720 1.00 98.69 72 ASN A N 1
ATOM 572 C CA . ASN A 1 72 ? -8.685 2.942 -2.072 1.00 98.69 72 ASN A CA 1
ATOM 573 C C . ASN A 1 72 ? -7.314 2.985 -1.372 1.00 98.69 72 ASN A C 1
ATOM 575 O O . ASN A 1 72 ? -6.719 4.054 -1.247 1.00 98.69 72 ASN A O 1
ATOM 579 N N . VAL A 1 73 ? -6.783 1.841 -0.923 1.00 98.81 73 VAL A N 1
ATOM 580 C CA . VAL A 1 73 ? -5.396 1.772 -0.447 1.00 98.81 73 VAL A CA 1
ATOM 581 C C . VAL A 1 73 ? -4.433 1.561 -1.615 1.00 98.81 73 VAL A C 1
ATOM 583 O O . VAL A 1 73 ? -4.652 0.719 -2.483 1.00 98.81 73 VAL A O 1
ATOM 586 N N . TYR A 1 74 ? -3.334 2.306 -1.606 1.00 98.81 74 TYR A N 1
ATOM 587 C CA . TYR A 1 74 ? -2.129 1.987 -2.359 1.00 98.81 74 TYR A CA 1
ATOM 588 C C . TYR A 1 74 ? -1.112 1.328 -1.430 1.00 98.81 74 TYR A C 1
ATOM 590 O O . TYR A 1 74 ? -0.812 1.858 -0.358 1.00 98.81 74 TYR A O 1
ATOM 598 N N . ILE A 1 75 ? -0.507 0.227 -1.870 1.00 98.69 75 ILE A N 1
ATOM 599 C CA . ILE A 1 75 ? 0.734 -0.241 -1.255 1.00 98.69 75 ILE A CA 1
ATOM 600 C C . ILE A 1 75 ? 1.895 0.459 -1.942 1.00 98.69 75 ILE A C 1
ATOM 602 O O . ILE A 1 75 ? 2.050 0.375 -3.160 1.00 98.69 75 ILE A O 1
ATOM 606 N N . LYS A 1 76 ? 2.704 1.178 -1.170 1.00 98.50 76 LYS A N 1
ATOM 607 C CA . LYS A 1 76 ? 3.886 1.852 -1.683 1.00 98.50 76 LYS A CA 1
ATOM 608 C C . LYS A 1 76 ? 5.076 0.894 -1.686 1.00 98.50 76 LYS A C 1
ATOM 610 O O . LYS A 1 76 ? 5.377 0.281 -0.662 1.00 98.50 76 LYS A O 1
ATOM 615 N N . ILE A 1 77 ? 5.709 0.759 -2.850 1.00 98.50 77 ILE A N 1
ATOM 616 C CA . ILE A 1 77 ? 6.857 -0.123 -3.095 1.00 98.50 77 ILE A CA 1
A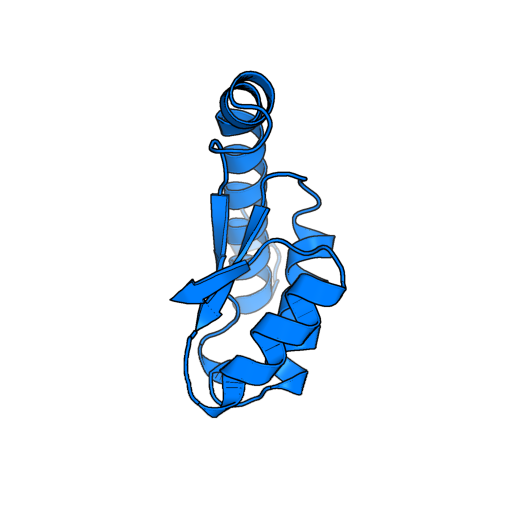TOM 617 C C . ILE A 1 77 ? 7.972 0.707 -3.745 1.00 98.50 77 ILE A C 1
ATOM 619 O O . ILE A 1 77 ? 7.703 1.388 -4.741 1.00 98.50 77 ILE A O 1
ATOM 623 N N . PRO A 1 78 ? 9.211 0.663 -3.222 1.00 97.06 78 PRO A N 1
ATOM 624 C CA . PRO A 1 78 ? 10.318 1.412 -3.800 1.00 97.06 78 PRO A CA 1
ATOM 625 C C . PRO A 1 78 ? 10.739 0.848 -5.163 1.00 97.06 78 PRO A C 1
ATOM 627 O O . PRO A 1 78 ? 10.795 -0.364 -5.369 1.00 97.06 78 PRO A O 1
ATOM 630 N N . ALA A 1 79 ? 11.095 1.730 -6.092 1.00 96.44 79 ALA A N 1
ATOM 631 C CA . ALA A 1 79 ? 11.568 1.402 -7.436 1.00 96.44 79 ALA A CA 1
ATOM 632 C C . ALA A 1 79 ? 13.067 1.061 -7.484 1.00 96.44 79 ALA A C 1
ATOM 634 O O . ALA A 1 79 ? 13.783 1.466 -8.404 1.00 96.44 79 ALA A O 1
ATOM 635 N N . THR A 1 80 ? 13.572 0.322 -6.496 1.00 96.06 80 THR A N 1
ATOM 636 C CA . THR A 1 80 ? 14.917 -0.256 -6.596 1.00 96.06 80 THR A CA 1
ATOM 637 C C . THR A 1 80 ? 14.935 -1.325 -7.689 1.00 96.06 80 THR A C 1
ATOM 639 O O . THR A 1 80 ? 13.905 -1.926 -8.007 1.00 96.06 80 THR A O 1
ATOM 642 N N . ALA A 1 81 ? 16.109 -1.599 -8.263 1.00 95.75 81 ALA A N 1
ATOM 643 C CA . ALA A 1 81 ? 16.242 -2.617 -9.307 1.00 95.75 81 ALA A CA 1
ATOM 644 C C . ALA A 1 81 ? 15.681 -3.985 -8.864 1.00 95.75 81 ALA A C 1
ATOM 646 O O . ALA A 1 81 ? 15.001 -4.652 -9.644 1.00 95.75 81 ALA A O 1
ATOM 647 N N . ASP A 1 82 ? 15.900 -4.347 -7.599 1.00 94.31 82 ASP A N 1
ATOM 648 C CA . ASP A 1 82 ? 15.469 -5.617 -7.011 1.00 94.31 82 ASP A CA 1
ATOM 649 C C . ASP A 1 82 ? 13.955 -5.658 -6.728 1.00 94.31 82 ASP A C 1
ATOM 651 O O . ASP A 1 82 ? 13.341 -6.724 -6.786 1.00 94.31 82 ASP A O 1
ATOM 655 N N . CYS A 1 83 ? 13.310 -4.518 -6.456 1.00 94.19 83 CYS A N 1
ATOM 656 C CA . CYS A 1 83 ? 11.872 -4.461 -6.171 1.00 94.19 83 CYS A CA 1
ATOM 657 C C . CYS A 1 83 ? 10.999 -4.266 -7.420 1.00 94.19 83 CYS A C 1
ATOM 659 O O . CYS A 1 83 ? 9.801 -4.545 -7.354 1.00 94.19 83 CYS A O 1
ATOM 661 N N . ILE A 1 84 ? 11.546 -3.877 -8.577 1.00 96.69 84 ILE A N 1
ATOM 662 C CA . ILE A 1 84 ? 10.765 -3.747 -9.826 1.00 96.69 84 ILE A CA 1
ATOM 663 C C . ILE A 1 84 ? 9.922 -5.000 -10.150 1.00 96.69 84 ILE A C 1
ATOM 665 O O . ILE A 1 84 ? 8.742 -4.846 -10.483 1.00 96.69 84 ILE A O 1
ATOM 669 N N . PRO A 1 85 ? 10.442 -6.241 -10.037 1.00 97.81 85 PRO A N 1
ATOM 670 C CA . PRO A 1 85 ? 9.634 -7.434 -10.279 1.00 97.81 85 PRO A CA 1
ATOM 671 C C . PRO A 1 85 ? 8.451 -7.568 -9.306 1.00 97.81 85 PRO A C 1
ATOM 673 O O . PRO A 1 85 ? 7.363 -7.958 -9.733 1.00 97.81 85 PRO A O 1
ATOM 676 N N . SER A 1 86 ? 8.625 -7.165 -8.039 1.00 97.81 86 SER A N 1
ATOM 677 C CA . SER A 1 86 ? 7.559 -7.206 -7.027 1.00 97.81 86 SER A CA 1
ATOM 678 C C . SER A 1 86 ? 6.392 -6.279 -7.376 1.00 97.81 86 SER A C 1
ATOM 680 O O . SER A 1 86 ? 5.240 -6.666 -7.207 1.00 97.81 86 SER A O 1
ATOM 682 N N . ILE A 1 87 ? 6.659 -5.101 -7.959 1.00 98.31 87 ILE A N 1
ATOM 683 C CA . ILE A 1 87 ? 5.616 -4.159 -8.402 1.00 98.31 87 ILE A CA 1
ATOM 684 C C . ILE A 1 87 ? 4.707 -4.835 -9.431 1.00 98.31 87 ILE A C 1
ATOM 686 O O . ILE A 1 87 ? 3.482 -4.795 -9.316 1.00 98.31 87 ILE A O 1
ATOM 690 N N . LYS A 1 88 ? 5.309 -5.496 -10.427 1.00 98.00 88 LYS A N 1
ATOM 691 C CA . LYS A 1 88 ? 4.567 -6.217 -11.467 1.00 98.00 88 LYS A CA 1
ATOM 692 C C . LYS A 1 88 ? 3.716 -7.337 -10.868 1.00 98.00 88 LYS A C 1
ATOM 694 O O . LYS A 1 88 ? 2.559 -7.489 -11.258 1.00 98.00 88 LYS A O 1
ATOM 699 N N . GLU A 1 89 ? 4.283 -8.118 -9.953 1.00 98.50 89 GLU A N 1
ATOM 700 C CA . GLU A 1 89 ? 3.564 -9.217 -9.310 1.00 98.50 89 GLU A CA 1
ATOM 701 C C . GLU A 1 89 ? 2.384 -8.709 -8.476 1.00 98.50 89 GLU A C 1
ATOM 703 O O . GLU A 1 89 ? 1.262 -9.172 -8.665 1.00 98.50 89 GLU A O 1
ATOM 708 N N . VAL A 1 90 ? 2.596 -7.710 -7.622 1.00 98.56 90 VAL A N 1
ATOM 709 C CA . VAL A 1 90 ? 1.551 -7.150 -6.754 1.00 98.56 90 VAL A CA 1
ATOM 710 C C . VAL A 1 90 ? 0.395 -6.568 -7.576 1.00 98.56 90 VAL A C 1
ATOM 712 O O . VAL A 1 90 ? -0.766 -6.864 -7.291 1.00 98.56 90 VAL A O 1
ATOM 715 N N . ILE A 1 91 ? 0.690 -5.850 -8.666 1.00 98.50 91 ILE A N 1
ATOM 716 C CA . ILE A 1 91 ? -0.342 -5.360 -9.597 1.00 98.50 91 ILE A CA 1
ATOM 717 C C . ILE A 1 91 ? -1.108 -6.525 -10.242 1.00 98.50 91 ILE A C 1
ATOM 719 O O . ILE A 1 91 ? -2.328 -6.454 -10.385 1.00 98.50 91 ILE A O 1
ATOM 723 N N . SER A 1 92 ? -0.429 -7.622 -10.600 1.00 98.50 92 SER A N 1
ATOM 724 C CA . SER A 1 92 ? -1.086 -8.800 -11.192 1.00 98.50 92 SER A CA 1
ATOM 725 C C . SER A 1 92 ? -2.086 -9.487 -10.253 1.00 98.50 92 SER A C 1
ATOM 727 O O . SER A 1 92 ? -2.987 -10.181 -10.719 1.00 98.50 92 SER A O 1
ATOM 729 N N . LEU A 1 93 ? -1.971 -9.245 -8.944 1.00 98.19 93 LEU A N 1
ATOM 730 C CA . LEU A 1 93 ? -2.898 -9.721 -7.915 1.00 98.19 93 LEU A CA 1
ATOM 731 C C . LEU A 1 93 ? -4.092 -8.775 -7.695 1.00 98.19 93 LEU A C 1
ATOM 733 O O . LEU A 1 93 ? -4.920 -9.031 -6.824 1.00 98.19 93 LEU A O 1
ATOM 737 N N . GLY A 1 94 ? -4.185 -7.684 -8.462 1.00 98.00 94 GLY A N 1
ATOM 738 C CA . GLY A 1 94 ? -5.230 -6.669 -8.320 1.00 98.00 94 GLY A CA 1
ATOM 739 C C . GLY A 1 94 ? -5.000 -5.698 -7.161 1.00 98.00 94 GLY A C 1
ATOM 740 O O . GLY A 1 94 ? -5.935 -5.010 -6.761 1.00 98.00 94 GLY A O 1
ATOM 741 N N . ILE A 1 95 ? -3.780 -5.640 -6.619 1.00 98.62 95 ILE A N 1
ATOM 742 C CA . ILE A 1 95 ? -3.410 -4.697 -5.562 1.00 98.62 95 ILE A CA 1
ATOM 743 C C . ILE A 1 95 ? -2.852 -3.431 -6.213 1.00 98.62 95 ILE A C 1
ATOM 745 O O . ILE A 1 95 ? -1.893 -3.473 -6.983 1.00 98.62 95 ILE A O 1
ATOM 749 N N . SER A 1 96 ? -3.447 -2.292 -5.877 1.00 98.38 96 SER A N 1
ATOM 750 C CA . SER A 1 96 ? -3.006 -0.978 -6.332 1.00 98.38 96 SER A CA 1
ATOM 751 C C . SER A 1 96 ? -1.634 -0.629 -5.733 1.00 98.38 96 SER A C 1
ATOM 753 O O . SER A 1 96 ? -1.454 -0.685 -4.513 1.00 98.38 96 SER A O 1
ATOM 755 N N . VAL A 1 97 ? -0.671 -0.215 -6.571 1.00 98.56 97 VAL A N 1
ATOM 756 C CA . VAL A 1 97 ? 0.701 0.139 -6.145 1.00 98.56 97 VAL A CA 1
ATOM 757 C C . VAL A 1 97 ? 1.030 1.614 -6.389 1.00 98.56 97 VAL A C 1
ATOM 759 O O . VAL A 1 97 ? 0.811 2.127 -7.484 1.00 98.56 97 VAL A O 1
ATOM 762 N N . ASN A 1 98 ? 1.613 2.272 -5.382 1.00 98.56 98 ASN A N 1
ATOM 763 C CA . ASN A 1 98 ? 2.284 3.567 -5.517 1.00 98.56 98 ASN A CA 1
ATOM 764 C C . ASN A 1 98 ? 3.801 3.326 -5.605 1.00 98.56 98 ASN A C 1
ATOM 766 O O . ASN A 1 98 ? 4.413 2.840 -4.659 1.00 98.56 98 ASN A O 1
ATOM 770 N N . VAL A 1 99 ? 4.410 3.621 -6.747 1.00 97.81 99 VAL A N 1
ATOM 771 C CA . VAL A 1 99 ? 5.849 3.411 -6.949 1.00 97.81 99 VAL A CA 1
ATOM 772 C C . VAL A 1 99 ? 6.616 4.626 -6.423 1.00 97.81 99 VAL A C 1
ATOM 774 O O . VAL A 1 99 ? 6.307 5.746 -6.830 1.00 97.81 99 VAL A O 1
ATOM 777 N N . THR A 1 100 ? 7.603 4.414 -5.543 1.00 95.69 100 THR A N 1
ATOM 778 C CA . THR A 1 100 ? 8.384 5.494 -4.900 1.00 95.69 100 THR A CA 1
ATOM 779 C C . THR A 1 100 ? 9.887 5.406 -5.109 1.00 95.69 100 THR A C 1
ATOM 781 O O . THR A 1 100 ? 10.381 4.334 -5.519 1.00 95.69 100 THR A O 1
#

Foldseek 3Di:
DLVVPPDDPVVSVVVVLLVVQLVQLVVLVVVCVVVVNPDSADEDEFDVVCLQPQVSRLVSLVVSCVSSVHPRYAYEHEPDPNNVVNVVVCVVVVHHYDYD

Secondary structure (DSSP, 8-state):
-GGGGT--HHHHHHHHHHHHHHHHHHHHHHHHHHTTTSS--EEEEPPGGGTT-HHHHHHHHHHHHHHH--TTEEEEE---TTTHHHHHHHHHTT--EEE-

pLDDT: mean 94.98, std 8.43, range [55.59, 98.81]

InterPro domains:
  IPR001585 Transaldolase/Fructose-6-phosphate aldolase [PF00923] (3-100)
  IPR001585 Transaldolase/Fructose-6-phosphate aldolase [PTHR10683] (2-100)
  IPR004732 Transaldolase type 2 [MF_00493] (1-100)
  IPR013785 Aldolase-type TIM barrel [G3DSA:3.20.20.70] (1-100)